Protein AF-A0A9W5X002-F1 (afdb_monomer)

Structure (mmCIF, N/CA/C/O backbone):
data_AF-A0A9W5X002-F1
#
_entry.id   AF-A0A9W5X002-F1
#
loop_
_atom_site.group_PDB
_atom_site.id
_atom_site.type_symbol
_atom_site.label_atom_id
_atom_site.label_alt_id
_atom_site.label_comp_id
_atom_site.label_asym_id
_atom_site.label_entity_id
_atom_site.label_seq_id
_atom_site.pdbx_PDB_ins_code
_atom_site.Cartn_x
_atom_site.Cartn_y
_atom_site.Cartn_z
_atom_site.occupancy
_atom_site.B_iso_or_equiv
_atom_site.auth_seq_id
_atom_site.auth_comp_id
_atom_site.auth_asym_id
_atom_site.auth_atom_id
_atom_site.pdbx_PDB_model_num
ATOM 1 N N . MET A 1 1 ? 36.050 -23.463 -24.058 1.00 35.66 1 MET A N 1
ATOM 2 C CA . MET A 1 1 ? 35.890 -21.995 -24.101 1.00 35.66 1 MET A CA 1
ATOM 3 C C . MET A 1 1 ? 34.460 -21.675 -23.702 1.00 35.66 1 MET A C 1
ATOM 5 O O . MET A 1 1 ? 33.562 -21.814 -24.520 1.00 35.66 1 MET A O 1
ATOM 9 N N . GLY A 1 2 ? 34.234 -21.407 -22.415 1.00 39.44 2 GLY A N 1
ATOM 10 C CA . GLY A 1 2 ? 32.903 -21.104 -21.895 1.00 39.44 2 GLY A CA 1
ATOM 11 C C . GLY A 1 2 ? 32.525 -19.680 -22.271 1.00 39.44 2 GLY A C 1
ATOM 12 O O . GLY A 1 2 ? 33.123 -18.738 -21.760 1.00 39.44 2 GLY A O 1
ATOM 13 N N . SER A 1 3 ? 31.556 -19.524 -23.171 1.00 40.81 3 SER A N 1
ATOM 14 C CA . SER A 1 3 ? 30.827 -18.264 -23.275 1.00 40.81 3 SER A CA 1
ATOM 15 C C . SER A 1 3 ? 30.106 -18.092 -21.943 1.00 40.81 3 SER A C 1
ATOM 17 O O . SER A 1 3 ? 29.211 -18.871 -21.612 1.00 40.81 3 SER A O 1
ATOM 19 N N . ALA A 1 4 ? 30.571 -17.144 -21.131 1.00 47.34 4 ALA A N 1
ATOM 20 C CA . ALA A 1 4 ? 29.845 -16.686 -19.965 1.00 47.34 4 ALA A CA 1
ATOM 21 C C . ALA A 1 4 ? 28.528 -16.096 -20.476 1.00 47.34 4 ALA A C 1
ATOM 23 O O . ALA A 1 4 ? 28.461 -14.927 -20.850 1.00 47.34 4 ALA A O 1
ATOM 24 N N . GLY A 1 5 ? 27.501 -16.941 -20.565 1.00 42.97 5 GLY A N 1
ATOM 25 C CA . GLY A 1 5 ? 26.133 -16.522 -20.793 1.00 42.97 5 GLY A CA 1
ATOM 26 C C . GLY A 1 5 ? 25.756 -15.624 -19.631 1.00 42.97 5 GLY A C 1
ATOM 27 O O . GLY A 1 5 ? 25.389 -16.112 -18.566 1.00 42.97 5 GLY A O 1
ATOM 28 N N . ALA A 1 6 ? 25.938 -14.318 -19.813 1.00 50.88 6 ALA A N 1
ATOM 29 C CA . ALA A 1 6 ? 25.506 -13.317 -18.865 1.00 50.88 6 ALA A CA 1
ATOM 30 C C . ALA A 1 6 ? 24.027 -13.581 -18.592 1.00 50.88 6 ALA A C 1
ATOM 32 O O . ALA A 1 6 ? 23.202 -13.519 -19.505 1.00 50.88 6 ALA A O 1
ATOM 33 N N . THR A 1 7 ? 23.704 -13.942 -17.354 1.00 53.97 7 THR A N 1
ATOM 34 C CA . THR A 1 7 ? 22.337 -14.122 -16.881 1.00 53.97 7 THR A CA 1
ATOM 35 C C . THR A 1 7 ? 21.605 -12.807 -17.140 1.00 53.97 7 THR A C 1
ATOM 37 O O . THR A 1 7 ? 21.786 -11.827 -16.418 1.00 53.97 7 THR A O 1
ATOM 40 N N . ARG A 1 8 ? 20.870 -12.728 -18.253 1.00 64.00 8 ARG A N 1
ATOM 41 C CA . ARG A 1 8 ? 20.252 -11.486 -18.713 1.00 64.00 8 ARG A CA 1
ATOM 42 C C . ARG A 1 8 ? 19.086 -11.196 -17.778 1.00 64.00 8 ARG A C 1
ATOM 44 O O . ARG A 1 8 ? 18.057 -11.859 -17.850 1.00 64.00 8 ARG A O 1
ATOM 51 N N . VAL A 1 9 ? 19.280 -10.254 -16.858 1.00 75.50 9 VAL A N 1
ATOM 52 C CA . VAL A 1 9 ? 18.233 -9.839 -15.919 1.00 75.50 9 VAL A CA 1
ATOM 53 C C . VAL A 1 9 ? 17.050 -9.293 -16.717 1.00 75.50 9 VAL A C 1
ATOM 55 O O . VAL A 1 9 ? 17.215 -8.377 -17.528 1.00 75.50 9 VAL A O 1
ATOM 58 N N . ASP A 1 10 ? 15.858 -9.842 -16.482 1.00 82.88 10 ASP A N 1
ATOM 59 C CA . ASP A 1 10 ? 14.626 -9.371 -17.111 1.00 82.88 10 ASP A CA 1
ATOM 60 C C . ASP A 1 10 ? 14.196 -8.019 -16.520 1.00 82.88 10 ASP A C 1
ATOM 62 O O . ASP A 1 10 ? 13.452 -7.915 -15.543 1.00 82.88 10 ASP A O 1
ATOM 66 N N . THR A 1 11 ? 14.685 -6.944 -17.132 1.00 83.44 11 THR A N 1
ATOM 67 C CA . THR A 1 11 ? 14.335 -5.578 -16.729 1.00 83.44 11 THR A CA 1
ATOM 68 C C . THR A 1 11 ? 12.873 -5.222 -17.015 1.00 83.44 11 THR A C 1
ATOM 70 O O . THR A 1 11 ? 12.372 -4.253 -16.440 1.00 83.44 11 THR A O 1
ATOM 73 N N . ALA A 1 12 ? 12.175 -5.951 -17.894 1.00 84.06 12 ALA A N 1
ATOM 74 C CA . ALA A 1 12 ? 10.750 -5.738 -18.137 1.00 84.06 12 ALA A CA 1
ATOM 75 C C . ALA A 1 12 ? 9.924 -6.318 -16.982 1.00 84.06 12 ALA A C 1
ATOM 77 O O . ALA A 1 12 ? 9.061 -5.614 -16.450 1.00 84.06 12 ALA A O 1
ATOM 78 N N . GLY A 1 13 ? 10.272 -7.526 -16.526 1.00 84.81 13 GLY A N 1
ATOM 79 C CA . GLY A 1 13 ? 9.727 -8.151 -15.322 1.00 84.81 13 GLY A CA 1
ATOM 80 C C . GLY A 1 13 ? 9.909 -7.287 -14.071 1.00 84.81 13 GLY A C 1
ATOM 81 O O . GLY A 1 13 ? 8.932 -6.996 -13.384 1.00 84.81 13 GLY A O 1
ATOM 82 N N . LEU A 1 14 ? 11.115 -6.754 -13.823 1.00 86.06 14 LEU A N 1
ATOM 83 C CA . LEU A 1 14 ? 11.357 -5.855 -12.678 1.00 86.06 14 LEU A CA 1
ATOM 84 C C . LEU A 1 14 ? 10.476 -4.595 -12.713 1.00 86.06 14 LEU A C 1
ATOM 86 O O . LEU A 1 14 ? 9.958 -4.173 -11.679 1.00 86.06 14 LEU A O 1
ATOM 90 N N . ARG A 1 15 ? 10.283 -3.990 -13.894 1.00 86.12 15 ARG A N 1
ATOM 91 C CA . ARG A 1 15 ? 9.404 -2.818 -14.047 1.00 86.12 15 ARG A CA 1
ATOM 92 C C . ARG A 1 15 ? 7.930 -3.175 -13.848 1.00 86.12 15 ARG A C 1
ATOM 94 O O . ARG A 1 15 ? 7.179 -2.342 -13.353 1.00 86.12 15 ARG A O 1
ATOM 101 N N . ALA A 1 16 ? 7.503 -4.373 -14.251 1.00 91.62 16 ALA A N 1
ATOM 102 C CA . ALA A 1 16 ? 6.142 -4.846 -14.009 1.00 91.62 16 ALA A CA 1
ATOM 103 C C . ALA A 1 16 ? 5.875 -5.024 -12.511 1.00 91.62 16 ALA A C 1
ATOM 105 O O . ALA A 1 16 ? 4.933 -4.427 -11.998 1.00 91.62 16 ALA A O 1
ATOM 106 N N . MET A 1 17 ? 6.773 -5.710 -11.801 1.00 88.50 17 MET A N 1
ATOM 107 C CA . MET A 1 17 ? 6.682 -5.875 -10.347 1.00 88.50 17 MET A CA 1
ATOM 108 C C . MET A 1 17 ? 6.689 -4.524 -9.620 1.00 88.50 17 MET A C 1
ATOM 110 O O . MET A 1 17 ? 5.903 -4.313 -8.703 1.00 88.50 17 MET A O 1
ATOM 114 N N . ALA A 1 18 ? 7.520 -3.568 -10.052 1.00 89.38 18 ALA A N 1
ATOM 115 C CA . ALA A 1 18 ? 7.521 -2.222 -9.477 1.00 89.38 18 ALA A CA 1
ATOM 116 C C . ALA A 1 18 ? 6.143 -1.539 -9.585 1.00 89.38 18 ALA A C 1
ATOM 118 O O . ALA A 1 18 ? 5.671 -0.960 -8.610 1.00 89.38 18 ALA A O 1
ATOM 119 N N . ARG A 1 19 ? 5.468 -1.650 -10.739 1.00 92.38 19 ARG A N 1
ATOM 120 C CA . ARG A 1 19 ? 4.110 -1.105 -10.928 1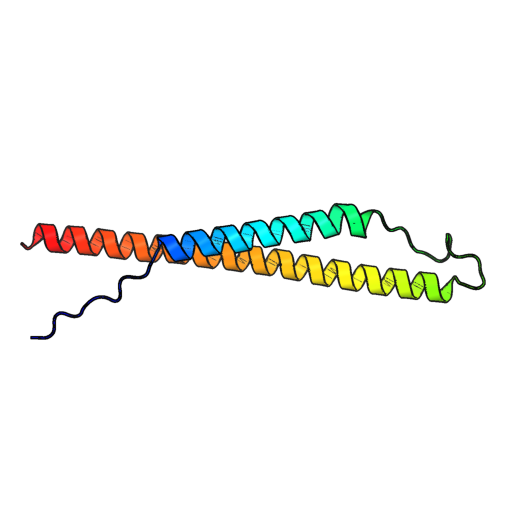.00 92.38 19 ARG A CA 1
ATOM 121 C C . ARG A 1 19 ? 3.070 -1.794 -10.046 1.00 92.38 19 ARG A C 1
ATOM 123 O O . ARG A 1 19 ? 2.152 -1.131 -9.570 1.00 92.38 19 ARG A O 1
ATOM 130 N N . GLU A 1 20 ? 3.200 -3.098 -9.825 1.00 94.62 20 GLU A N 1
ATOM 131 C CA . GLU A 1 20 ? 2.306 -3.845 -8.932 1.00 94.62 20 GLU A CA 1
ATOM 132 C C . GLU A 1 20 ? 2.443 -3.372 -7.480 1.00 94.62 20 GLU A C 1
ATOM 134 O O . GLU A 1 20 ? 1.435 -3.102 -6.825 1.00 94.62 20 GLU A O 1
ATOM 139 N N . TYR A 1 21 ? 3.675 -3.185 -6.999 1.00 89.62 21 TYR A N 1
ATOM 140 C CA . TYR A 1 21 ? 3.928 -2.651 -5.659 1.00 89.62 21 TYR A CA 1
ATOM 141 C C . TYR A 1 21 ? 3.437 -1.211 -5.493 1.00 89.62 21 TYR A C 1
ATOM 143 O O . TYR A 1 21 ? 2.841 -0.883 -4.466 1.00 89.62 21 TYR A O 1
ATOM 151 N N . ASP A 1 22 ? 3.628 -0.366 -6.506 1.00 91.12 22 ASP A N 1
ATOM 152 C CA . ASP A 1 22 ? 3.122 1.008 -6.495 1.00 91.12 22 ASP A CA 1
ATOM 153 C C . ASP A 1 22 ? 1.584 1.034 -6.439 1.00 91.12 22 ASP A C 1
ATOM 155 O O . ASP A 1 22 ? 0.992 1.698 -5.585 1.00 91.12 22 ASP A O 1
ATOM 159 N N . THR A 1 23 ? 0.928 0.196 -7.251 1.00 94.12 23 THR A N 1
ATOM 160 C CA . THR A 1 23 ? -0.536 0.036 -7.254 1.00 94.12 23 THR A CA 1
ATOM 161 C C . THR A 1 23 ? -1.050 -0.428 -5.892 1.00 94.12 23 THR A C 1
ATOM 163 O O . THR A 1 23 ? -2.005 0.141 -5.360 1.00 94.12 23 THR A O 1
ATOM 166 N N . ALA A 1 24 ? -0.402 -1.433 -5.294 1.00 89.06 24 ALA A N 1
ATOM 167 C CA . ALA A 1 24 ? -0.749 -1.907 -3.961 1.00 89.06 24 ALA A CA 1
ATOM 168 C C . ALA A 1 24 ? -0.616 -0.782 -2.922 1.00 89.06 24 ALA A C 1
ATOM 170 O O . ALA A 1 24 ? -1.543 -0.565 -2.138 1.00 89.06 24 ALA A O 1
ATOM 171 N N . SER A 1 25 ? 0.484 -0.018 -2.959 1.00 89.50 25 SER A N 1
ATOM 172 C CA . SER A 1 25 ? 0.716 1.098 -2.036 1.00 89.50 25 SER A CA 1
ATOM 173 C C . SER A 1 25 ? -0.407 2.141 -2.091 1.00 89.50 25 SER A C 1
ATOM 175 O O . SER A 1 25 ? -0.903 2.559 -1.038 1.00 89.50 25 SER A O 1
ATOM 177 N N . ALA A 1 26 ? -0.867 2.482 -3.300 1.00 90.94 26 ALA A N 1
ATOM 178 C CA . ALA A 1 26 ? -1.922 3.458 -3.539 1.00 90.94 26 ALA A CA 1
ATOM 179 C C . ALA A 1 26 ? -3.294 2.970 -3.047 1.00 90.94 26 ALA A C 1
ATOM 181 O O . ALA A 1 26 ? -4.039 3.743 -2.438 1.00 90.94 26 ALA A O 1
ATOM 182 N N . ILE A 1 27 ? -3.620 1.688 -3.259 1.00 92.00 27 ILE A N 1
ATOM 183 C CA . ILE A 1 27 ? -4.865 1.074 -2.766 1.00 92.00 27 ILE A CA 1
ATOM 184 C C . ILE A 1 27 ? -4.923 1.135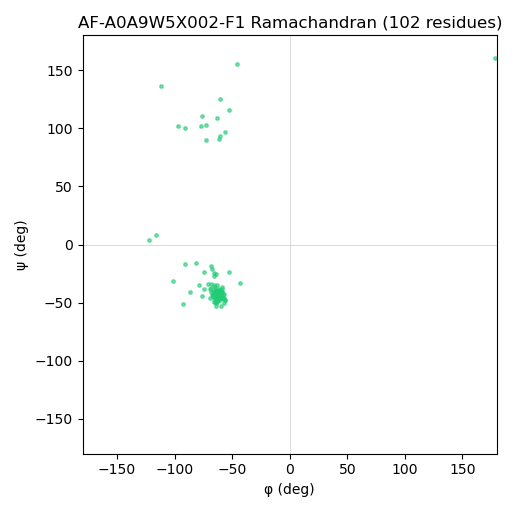 -1.236 1.00 92.00 27 ILE A C 1
ATOM 186 O O . ILE A 1 27 ? -5.933 1.560 -0.671 1.00 92.00 27 ILE A O 1
ATOM 190 N N . ILE A 1 28 ? -3.836 0.751 -0.562 1.00 87.19 28 ILE A N 1
ATOM 191 C CA . ILE A 1 28 ? -3.760 0.750 0.905 1.00 87.19 28 ILE A CA 1
ATOM 192 C C . ILE A 1 28 ? -3.924 2.170 1.446 1.00 87.19 28 ILE A C 1
ATOM 194 O O . ILE A 1 28 ? -4.710 2.407 2.360 1.00 87.19 28 ILE A O 1
ATOM 198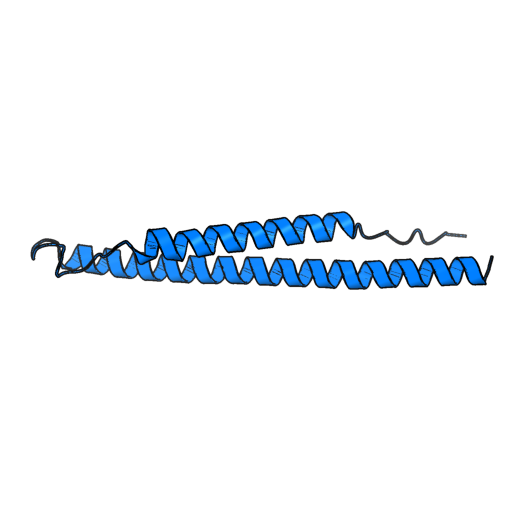 N N . ASP A 1 29 ? -3.206 3.128 0.870 1.00 87.81 29 ASP A N 1
ATOM 199 C CA . ASP A 1 29 ? -3.223 4.519 1.311 1.00 87.81 29 ASP A CA 1
ATOM 200 C C . ASP A 1 29 ? -4.605 5.175 1.106 1.00 87.81 29 ASP A C 1
ATOM 202 O O . ASP A 1 29 ? -5.111 5.887 1.980 1.00 87.81 29 ASP A O 1
ATOM 206 N N . ALA A 1 30 ? -5.286 4.859 -0.002 1.00 87.69 30 ALA A N 1
ATOM 207 C CA . ALA A 1 30 ? -6.673 5.258 -0.226 1.00 87.69 30 ALA A CA 1
ATOM 208 C C . ALA A 1 30 ? -7.637 4.631 0.797 1.00 87.69 30 ALA A C 1
ATOM 210 O O . ALA A 1 30 ? -8.516 5.330 1.310 1.00 87.69 30 ALA A O 1
ATOM 211 N N . ALA A 1 31 ? -7.463 3.350 1.137 1.00 84.06 31 ALA A N 1
ATOM 212 C CA . ALA A 1 31 ? -8.271 2.677 2.152 1.00 84.06 31 ALA A CA 1
ATOM 213 C C . ALA A 1 31 ? -8.073 3.300 3.546 1.00 84.06 31 ALA A C 1
ATOM 215 O O . ALA A 1 31 ? -9.056 3.612 4.221 1.00 84.06 31 ALA A O 1
ATOM 216 N N . VAL A 1 32 ? -6.825 3.580 3.948 1.00 83.62 32 VAL A N 1
ATOM 217 C CA . VAL A 1 32 ? -6.526 4.277 5.212 1.00 83.62 32 VAL A CA 1
ATOM 218 C C . VAL A 1 32 ? -7.227 5.638 5.254 1.00 83.62 32 VAL A C 1
ATOM 220 O O . VAL A 1 32 ? -7.889 5.961 6.239 1.00 83.62 32 VAL A O 1
ATOM 223 N N . ARG A 1 33 ? -7.087 6.454 4.200 1.00 81.50 33 ARG A N 1
ATOM 224 C CA . ARG A 1 33 ? -7.659 7.809 4.176 1.00 81.50 33 ARG A CA 1
ATOM 225 C C . ARG A 1 33 ? -9.182 7.812 4.192 1.00 81.50 33 ARG A C 1
ATOM 227 O O . ARG A 1 33 ? -9.771 8.542 4.982 1.00 81.50 33 ARG A O 1
ATOM 234 N N . ASN A 1 34 ? -9.803 7.026 3.317 1.00 82.19 34 ASN A N 1
ATOM 235 C CA . ASN A 1 34 ? -11.238 7.133 3.062 1.00 82.19 34 ASN A CA 1
ATOM 236 C C . ASN A 1 34 ? -12.064 6.302 4.046 1.00 82.19 34 ASN A C 1
ATOM 238 O O . ASN A 1 34 ? -13.116 6.746 4.502 1.00 82.19 34 ASN A O 1
ATOM 242 N N . GLN A 1 35 ? -11.601 5.095 4.370 1.00 74.19 35 GLN A N 1
ATOM 243 C CA . GLN A 1 35 ? -12.373 4.153 5.177 1.00 74.19 35 GLN A CA 1
ATOM 244 C C . GLN A 1 35 ? -12.016 4.299 6.652 1.00 74.19 35 GLN A C 1
ATOM 246 O O . GLN A 1 35 ? -12.901 4.512 7.466 1.00 74.19 35 GLN A O 1
ATOM 251 N N . LEU A 1 36 ? -10.729 4.269 7.009 1.00 69.81 36 LEU A N 1
ATOM 252 C CA . LEU A 1 36 ? -10.335 4.347 8.422 1.00 69.81 36 LEU A CA 1
ATOM 253 C C . LEU A 1 36 ? -10.389 5.777 8.970 1.00 69.81 36 LEU A C 1
ATOM 255 O O . LEU A 1 36 ? -10.789 5.978 10.112 1.00 69.81 36 LEU A O 1
ATOM 259 N N . GLY A 1 37 ? -10.065 6.780 8.150 1.00 68.56 37 GLY A N 1
ATOM 260 C CA . GLY A 1 37 ? -10.161 8.192 8.538 1.00 68.56 37 GLY A CA 1
ATOM 261 C C . GLY A 1 37 ? -11.592 8.704 8.757 1.00 68.56 37 GLY A C 1
ATOM 262 O O . GLY A 1 37 ? -11.774 9.703 9.451 1.00 68.56 37 GLY A O 1
ATOM 263 N N . SER A 1 38 ? -12.607 8.037 8.193 1.00 67.56 38 SER A N 1
ATOM 264 C CA . SER A 1 38 ? -14.022 8.411 8.360 1.00 67.56 38 SER A CA 1
ATOM 265 C C . SER A 1 38 ? -14.698 7.728 9.553 1.00 67.56 38 SER A C 1
ATOM 267 O O . SER A 1 38 ? -15.738 8.194 10.026 1.00 67.56 38 SER A O 1
ATOM 269 N N . LEU A 1 39 ? -14.098 6.660 10.081 1.00 66.88 39 LEU A N 1
ATOM 270 C CA . LEU A 1 39 ? -14.591 5.943 11.248 1.00 66.88 39 LEU A CA 1
ATOM 271 C C . LEU A 1 39 ? -14.270 6.730 12.523 1.00 66.88 39 LEU A C 1
ATOM 273 O O . LEU A 1 39 ? -13.151 6.716 13.031 1.00 66.88 39 LEU A O 1
ATOM 277 N N . ARG A 1 40 ? -15.278 7.418 13.066 1.00 63.31 40 ARG A N 1
ATOM 278 C CA . ARG A 1 40 ? -15.164 8.109 14.352 1.00 63.31 40 ARG A CA 1
ATOM 279 C C . ARG A 1 40 ? -15.731 7.225 15.458 1.00 63.31 40 ARG A C 1
ATOM 281 O O . ARG A 1 40 ? -16.942 7.152 15.629 1.00 63.31 40 ARG A O 1
ATOM 288 N N . PHE A 1 41 ? -14.850 6.578 16.215 1.00 60.56 41 PHE A N 1
ATOM 289 C CA . PHE A 1 41 ? -15.194 5.854 17.440 1.00 60.56 41 PHE A CA 1
ATOM 290 C C . PHE A 1 41 ? -14.587 6.574 18.644 1.00 60.56 41 PHE A C 1
ATOM 292 O O . PHE A 1 41 ? -13.457 7.053 18.589 1.00 60.56 41 PHE A O 1
ATOM 299 N N . GLY A 1 42 ? -15.358 6.709 19.720 1.00 57.88 42 GLY A N 1
ATOM 300 C CA . GLY A 1 42 ? -14.888 7.341 20.947 1.00 57.88 42 GLY A CA 1
ATOM 301 C C . GLY A 1 42 ? -15.973 7.403 22.011 1.00 57.88 42 GLY A C 1
ATOM 302 O O . GLY A 1 42 ? -17.161 7.348 21.695 1.00 57.88 42 GLY A O 1
ATOM 303 N N . ALA A 1 43 ? -15.560 7.574 23.269 1.00 52.72 43 ALA A N 1
ATOM 304 C CA . ALA A 1 43 ? -16.432 7.597 24.447 1.00 52.72 43 ALA A CA 1
ATOM 305 C C . ALA A 1 43 ? -17.610 8.591 24.361 1.00 52.72 43 ALA A C 1
ATOM 307 O O . ALA A 1 43 ? -18.621 8.405 25.030 1.00 52.72 43 ALA A O 1
ATOM 308 N N . ALA A 1 44 ? -17.502 9.633 23.530 1.00 58.16 44 ALA A N 1
ATOM 309 C CA . ALA A 1 44 ? -18.580 10.589 23.277 1.00 58.16 44 ALA A CA 1
ATOM 310 C C . ALA A 1 44 ? -19.712 10.035 22.381 1.00 58.16 44 ALA A C 1
ATOM 312 O O . ALA A 1 44 ? -20.828 10.542 22.441 1.00 58.16 44 ALA A O 1
ATOM 313 N N . LEU A 1 45 ? -19.437 9.016 21.556 1.00 60.25 45 LEU A N 1
ATOM 314 C CA . LEU A 1 45 ? -20.391 8.379 20.632 1.00 60.25 45 LEU A CA 1
ATOM 315 C C . LEU A 1 45 ? -20.927 7.047 21.176 1.00 60.25 45 LEU A C 1
ATOM 317 O O . LEU A 1 45 ? -22.074 6.685 20.930 1.00 60.25 45 LEU A O 1
ATOM 321 N N . SER A 1 46 ? -20.115 6.330 21.948 1.00 58.75 46 SER A N 1
ATOM 322 C CA . SER A 1 46 ? -20.504 5.123 22.674 1.00 58.75 46 SER A CA 1
ATOM 323 C C . SER A 1 46 ? -20.984 5.529 24.070 1.00 58.75 46 SER A C 1
ATOM 325 O O . SER A 1 46 ? -20.157 5.819 24.931 1.00 58.75 46 SER A O 1
ATOM 327 N N . GLY A 1 47 ? -22.304 5.609 24.292 1.00 59.97 47 GLY A N 1
ATOM 328 C CA . GLY A 1 47 ? -22.894 6.011 25.582 1.00 59.97 47 GLY A CA 1
ATOM 329 C C . GLY A 1 47 ? -22.248 5.307 26.788 1.00 59.97 47 GLY A C 1
ATOM 330 O O . GLY A 1 47 ? -21.693 4.228 26.630 1.00 59.97 47 GLY A O 1
ATOM 331 N N . ARG A 1 48 ? -22.308 5.902 27.994 1.00 61.91 48 ARG A N 1
ATOM 332 C CA . ARG A 1 48 ? -21.416 5.601 29.148 1.00 61.91 48 ARG A CA 1
ATOM 333 C C . ARG A 1 48 ? -21.110 4.119 29.438 1.00 61.91 48 ARG A C 1
ATOM 335 O O . ARG A 1 48 ? -20.005 3.836 29.880 1.00 61.91 48 ARG A O 1
ATOM 342 N N . ALA A 1 49 ? -22.038 3.194 29.183 1.00 68.31 49 ALA A N 1
ATOM 343 C CA . ALA A 1 49 ? -21.827 1.749 29.342 1.00 68.31 49 ALA A CA 1
ATOM 344 C C . ALA A 1 49 ? -20.781 1.148 28.374 1.00 68.31 49 ALA A C 1
ATOM 346 O O . ALA A 1 49 ? -20.175 0.131 28.680 1.00 68.31 4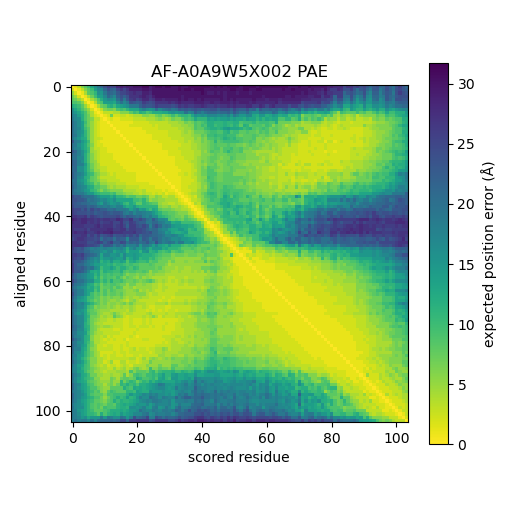9 ALA A O 1
ATOM 347 N N . TYR A 1 50 ? -20.545 1.789 27.229 1.00 64.19 50 TYR A N 1
ATOM 348 C CA . TYR A 1 50 ? -19.656 1.334 26.158 1.00 64.19 50 TYR A CA 1
ATOM 349 C C . TYR A 1 50 ? -18.461 2.267 25.936 1.00 64.19 50 TYR A C 1
ATOM 351 O O . TYR A 1 50 ? -17.721 2.090 24.974 1.00 64.19 50 TYR A O 1
ATOM 359 N N . ALA A 1 51 ? -18.251 3.259 26.806 1.00 75.50 51 ALA A N 1
ATOM 360 C CA . ALA A 1 51 ? -17.166 4.228 26.663 1.00 75.50 51 ALA A CA 1
ATOM 361 C C . ALA A 1 51 ? -15.772 3.574 26.689 1.00 75.50 51 ALA A C 1
ATOM 363 O O . ALA A 1 51 ? -14.909 3.965 25.906 1.00 75.50 51 ALA A O 1
ATOM 364 N N . ALA A 1 52 ? -15.575 2.560 27.541 1.00 74.00 52 ALA A N 1
ATOM 365 C CA . ALA A 1 52 ? -14.329 1.793 27.608 1.00 74.00 52 ALA A CA 1
ATOM 366 C C . ALA A 1 52 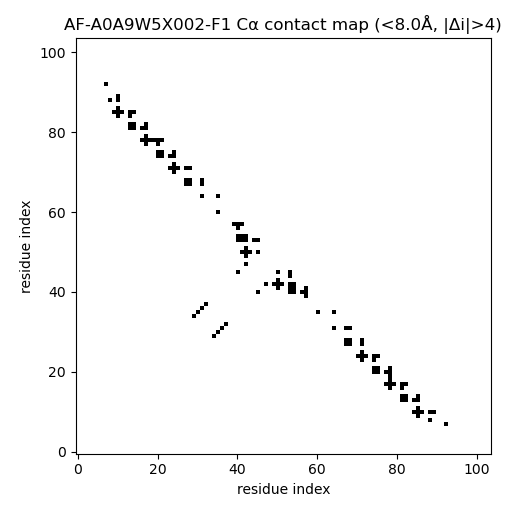? -14.078 1.018 26.303 1.00 74.00 52 ALA A C 1
ATOM 368 O O . ALA A 1 52 ? -13.061 1.234 25.651 1.00 74.00 52 ALA A O 1
ATOM 369 N N . HIS A 1 53 ? -15.057 0.227 25.851 1.00 78.44 53 HIS A N 1
ATOM 370 C CA . HIS A 1 53 ? -14.966 -0.524 24.594 1.00 78.44 53 HIS A CA 1
ATOM 371 C C . HIS A 1 53 ? -14.842 0.377 23.357 1.00 78.44 53 HIS A C 1
ATOM 373 O O . HIS A 1 53 ? -14.123 0.051 22.417 1.00 78.44 53 HIS A O 1
ATOM 379 N N . GLY A 1 54 ? -15.497 1.540 23.354 1.00 79.31 54 GLY A N 1
ATOM 380 C CA . GLY A 1 54 ? -15.349 2.542 22.299 1.00 79.31 54 GLY A CA 1
ATOM 381 C C 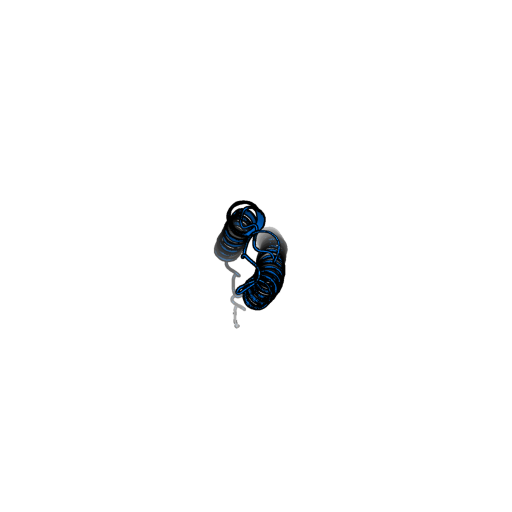. GLY A 1 54 ? -13.947 3.157 22.258 1.00 79.31 54 GLY A C 1
ATOM 382 O O . GLY A 1 54 ? -13.444 3.446 21.175 1.00 79.31 54 GLY A O 1
ATOM 383 N N . GLY A 1 55 ? -13.305 3.327 23.418 1.00 79.12 55 GLY A N 1
ATOM 384 C CA . GLY A 1 55 ? -11.906 3.742 23.524 1.00 79.12 55 GLY A CA 1
ATOM 385 C C . GLY A 1 55 ? -10.929 2.661 23.055 1.00 79.12 55 GLY A C 1
ATOM 386 O O . GLY A 1 55 ? -10.047 2.952 22.255 1.00 79.12 55 GLY A O 1
ATOM 387 N N . GLU A 1 56 ? -11.121 1.412 23.487 1.00 85.25 56 GLU A N 1
ATOM 388 C CA . GLU A 1 56 ? -10.323 0.256 23.047 1.00 85.25 56 GLU A CA 1
ATOM 389 C C . GLU A 1 56 ? -10.381 0.077 21.523 1.00 85.25 56 GLU A C 1
ATOM 391 O O . GLU A 1 56 ? -9.345 -0.064 20.873 1.00 85.25 56 GLU A O 1
ATOM 396 N N . LEU A 1 57 ? -11.581 0.166 20.936 1.00 84.00 57 LEU A N 1
ATOM 397 C CA . LEU A 1 57 ? -11.771 0.092 19.488 1.00 84.00 57 LEU A CA 1
ATOM 398 C C . LEU A 1 57 ? -11.082 1.250 18.754 1.00 84.00 57 LEU A C 1
ATOM 400 O O . LEU A 1 57 ? -10.466 1.031 17.713 1.00 84.00 57 LEU A O 1
ATOM 404 N N . ALA A 1 58 ? -11.166 2.473 19.286 1.00 82.12 58 ALA A N 1
ATOM 405 C CA . ALA A 1 58 ? -10.493 3.628 18.696 1.00 82.12 58 ALA A CA 1
ATOM 406 C C . ALA A 1 58 ? -8.964 3.451 18.686 1.00 82.12 58 ALA A C 1
ATOM 408 O O . ALA A 1 58 ? -8.324 3.729 17.671 1.00 82.12 58 ALA A O 1
ATOM 409 N N . THR A 1 59 ? -8.389 2.933 19.776 1.00 85.94 59 THR A N 1
ATOM 410 C CA . THR A 1 59 ? -6.955 2.622 19.871 1.00 85.94 59 THR A CA 1
ATOM 411 C C . THR A 1 59 ? -6.553 1.534 18.878 1.00 85.94 59 THR A C 1
ATOM 413 O O . THR A 1 59 ? -5.639 1.750 18.083 1.00 85.94 59 THR A O 1
ATOM 416 N N . ALA A 1 60 ? -7.275 0.410 18.840 1.00 88.38 60 ALA A N 1
ATOM 417 C CA . ALA A 1 60 ? -6.990 -0.681 17.907 1.00 88.38 60 ALA A CA 1
ATOM 418 C C . ALA A 1 60 ? -7.067 -0.223 16.436 1.00 88.38 60 ALA A C 1
ATOM 420 O O . ALA A 1 60 ? -6.244 -0.609 15.604 1.00 88.38 60 ALA A O 1
ATOM 421 N N . LEU A 1 61 ? -8.022 0.655 16.106 1.00 85.69 61 LEU A N 1
ATOM 422 C CA . LEU A 1 61 ? -8.157 1.221 14.765 1.00 85.69 61 LEU A CA 1
ATOM 423 C C . LEU A 1 61 ? -6.998 2.162 14.403 1.00 85.69 61 LEU A C 1
ATOM 425 O O . LEU A 1 61 ? -6.541 2.172 13.256 1.00 85.69 61 LEU A O 1
ATOM 429 N N . ALA A 1 62 ? -6.514 2.948 15.367 1.00 85.25 62 ALA A N 1
ATOM 430 C CA . ALA A 1 62 ? -5.360 3.822 15.183 1.00 85.25 62 ALA A CA 1
ATOM 431 C C . ALA A 1 62 ? -4.068 3.017 14.956 1.00 85.25 62 ALA A C 1
ATOM 433 O O . ALA A 1 62 ? -3.276 3.351 14.067 1.00 85.25 62 ALA A O 1
ATOM 434 N N . GLU A 1 63 ? -3.879 1.924 15.697 1.00 90.75 63 GLU A N 1
ATOM 435 C CA . GLU A 1 63 ? -2.760 0.994 15.514 1.00 90.75 63 GLU A CA 1
ATOM 436 C C . GLU A 1 63 ? -2.808 0.318 14.140 1.00 90.75 63 GLU A C 1
ATOM 438 O O . GLU A 1 63 ? -1.824 0.360 13.397 1.00 90.75 63 GLU A O 1
ATOM 443 N N . LEU A 1 64 ? -3.972 -0.211 13.745 1.00 89.31 64 LEU A N 1
ATOM 444 C CA . LEU A 1 64 ? -4.172 -0.806 12.422 1.00 89.31 64 LEU A CA 1
ATOM 445 C C . LEU A 1 64 ? -3.893 0.202 11.298 1.00 89.31 64 LEU A C 1
ATOM 447 O O . LEU A 1 64 ? -3.184 -0.108 10.339 1.00 89.31 64 LEU A O 1
ATOM 451 N N . SER A 1 65 ? -4.404 1.429 11.430 1.00 87.06 65 SER A N 1
ATOM 452 C CA . SER A 1 65 ? -4.159 2.506 10.463 1.00 87.06 65 SER A CA 1
ATOM 453 C C . SER A 1 65 ? -2.668 2.815 10.332 1.00 87.06 65 SER A C 1
ATOM 455 O O . SER A 1 65 ? -2.170 3.033 9.227 1.00 87.06 65 SER A O 1
ATOM 457 N N . THR A 1 66 ? -1.942 2.813 11.450 1.00 89.56 66 THR A N 1
ATOM 458 C CA . THR A 1 66 ? -0.491 3.030 11.477 1.00 89.56 66 THR A CA 1
ATOM 459 C C . THR A 1 66 ? 0.250 1.892 10.778 1.00 89.56 66 THR A C 1
ATOM 461 O O . THR A 1 66 ? 1.088 2.152 9.912 1.00 89.56 66 THR A O 1
ATOM 464 N N . ALA A 1 67 ? -0.103 0.639 11.071 1.00 91.69 67 ALA A N 1
ATOM 465 C CA . ALA A 1 67 ? 0.479 -0.532 10.420 1.00 91.69 67 ALA A CA 1
ATOM 466 C C . ALA A 1 67 ? 0.236 -0.530 8.900 1.00 91.69 67 ALA A C 1
ATOM 468 O O . ALA A 1 67 ? 1.158 -0.766 8.119 1.00 91.69 67 ALA A O 1
ATOM 469 N N . MET A 1 68 ? -0.975 -0.177 8.458 1.00 89.75 68 MET A N 1
ATOM 470 C CA . MET A 1 68 ? -1.309 -0.067 7.034 1.00 89.75 68 MET A CA 1
ATOM 471 C C . MET A 1 68 ? -0.503 1.027 6.324 1.00 89.75 68 MET A C 1
ATOM 473 O O . MET A 1 68 ? -0.031 0.812 5.208 1.00 89.75 68 MET A O 1
ATOM 477 N N . ARG A 1 69 ? -0.278 2.181 6.965 1.00 88.50 69 ARG A N 1
ATOM 478 C CA . ARG A 1 69 ? 0.589 3.236 6.409 1.00 88.50 69 ARG A CA 1
ATOM 479 C C . ARG A 1 69 ? 2.036 2.776 6.264 1.00 88.50 69 ARG A C 1
ATOM 481 O O . ARG A 1 69 ? 2.661 3.070 5.248 1.00 88.50 69 ARG A O 1
ATOM 488 N N . LEU A 1 70 ? 2.559 2.048 7.252 1.00 94.12 70 LEU A N 1
ATOM 489 C CA . LEU A 1 70 ? 3.901 1.464 7.176 1.00 94.12 70 LEU A CA 1
ATOM 490 C C . LEU A 1 70 ? 4.005 0.460 6.026 1.00 94.12 70 LEU A C 1
ATOM 492 O O . LEU A 1 70 ? 4.976 0.496 5.276 1.00 94.12 70 LEU A O 1
ATOM 496 N N . TRP A 1 71 ? 2.989 -0.385 5.843 1.00 94.06 71 TRP A N 1
ATOM 497 C CA . TRP A 1 71 ? 2.971 -1.358 4.754 1.00 94.06 71 TRP A CA 1
ATOM 498 C C . TRP A 1 71 ? 2.885 -0.696 3.373 1.00 94.06 71 TRP A C 1
ATOM 500 O O . TRP A 1 71 ? 3.650 -1.052 2.478 1.00 94.06 71 TRP A O 1
ATOM 510 N N . SER A 1 72 ? 2.029 0.320 3.218 1.00 88.69 72 SER A N 1
ATOM 511 C CA . SER A 1 72 ? 1.956 1.134 1.996 1.00 88.69 72 SER A CA 1
ATOM 512 C C . SER A 1 72 ? 3.315 1.758 1.663 1.00 88.69 72 SER A C 1
ATOM 514 O O . SER A 1 72 ? 3.814 1.614 0.547 1.00 88.69 72 SER A O 1
ATOM 516 N N . ARG A 1 73 ? 3.970 2.371 2.654 1.00 93.38 73 ARG A N 1
ATOM 517 C CA . ARG A 1 73 ? 5.299 2.957 2.472 1.00 93.38 73 ARG A CA 1
ATOM 518 C C . ARG A 1 73 ? 6.349 1.916 2.081 1.00 93.38 73 ARG A C 1
ATOM 520 O O . ARG A 1 73 ? 7.107 2.156 1.147 1.00 93.38 73 ARG A O 1
ATOM 527 N N . ALA A 1 74 ? 6.375 0.765 2.748 1.00 95.62 74 ALA A N 1
ATOM 528 C CA . ALA A 1 74 ? 7.305 -0.312 2.419 1.00 95.62 74 ALA A CA 1
ATOM 529 C C . ALA A 1 74 ? 7.099 -0.827 0.983 1.00 95.62 74 ALA A C 1
ATOM 531 O O . ALA A 1 74 ? 8.070 -1.058 0.266 1.00 95.62 74 ALA A O 1
ATOM 532 N N . ALA A 1 75 ? 5.847 -0.952 0.529 1.00 87.38 75 ALA A N 1
ATOM 533 C CA . ALA A 1 75 ? 5.538 -1.321 -0.850 1.00 87.38 75 ALA A CA 1
ATOM 534 C C . ALA A 1 75 ? 6.086 -0.290 -1.855 1.00 87.38 75 ALA A C 1
ATOM 536 O O . ALA A 1 75 ? 6.744 -0.671 -2.823 1.00 87.38 75 ALA A O 1
ATOM 537 N N . ALA A 1 76 ? 5.905 1.008 -1.594 1.00 90.00 76 ALA A N 1
ATOM 538 C CA . ALA A 1 76 ? 6.467 2.067 -2.433 1.00 90.00 76 ALA A CA 1
ATOM 539 C C . ALA A 1 76 ? 8.011 2.040 -2.458 1.00 90.00 76 ALA A C 1
ATOM 541 O O . ALA A 1 76 ? 8.627 2.180 -3.515 1.00 90.00 76 ALA A O 1
ATOM 542 N N . GLU A 1 77 ? 8.657 1.798 -1.314 1.00 96.19 77 GLU A N 1
ATOM 543 C CA . GLU A 1 77 ? 10.118 1.665 -1.226 1.00 96.19 77 GLU A CA 1
ATOM 544 C C . GLU A 1 77 ? 10.637 0.465 -2.044 1.00 96.19 77 GLU A C 1
ATOM 546 O O . GLU A 1 77 ? 11.636 0.587 -2.762 1.00 96.19 77 GLU A O 1
ATOM 551 N N . ILE A 1 78 ? 9.925 -0.669 -2.023 1.00 93.25 78 ILE A N 1
ATOM 552 C CA . ILE A 1 78 ? 10.231 -1.839 -2.862 1.00 93.25 78 ILE A CA 1
ATOM 553 C C . ILE A 1 78 ? 10.080 -1.499 -4.350 1.00 93.25 78 ILE A C 1
ATOM 555 O O . ILE A 1 78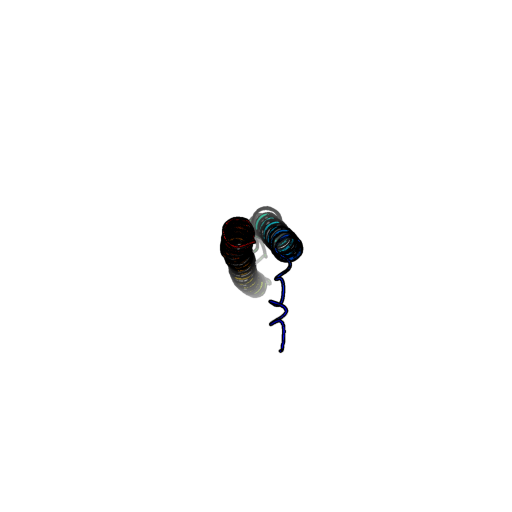 ? 10.967 -1.829 -5.143 1.00 93.25 78 ILE A O 1
ATOM 559 N N . ALA A 1 79 ? 9.010 -0.800 -4.740 1.00 90.44 79 ALA A N 1
ATOM 560 C CA . ALA A 1 79 ? 8.807 -0.367 -6.123 1.00 90.44 79 ALA A CA 1
ATOM 561 C C . ALA A 1 79 ? 9.979 0.493 -6.628 1.00 90.44 79 ALA A C 1
ATOM 563 O O . ALA A 1 79 ? 10.531 0.235 -7.703 1.00 90.44 79 ALA A O 1
ATOM 564 N N . VAL A 1 80 ? 10.427 1.460 -5.820 1.00 94.50 80 VAL A N 1
ATOM 565 C CA . VAL A 1 80 ? 11.590 2.307 -6.129 1.00 94.50 80 VAL A CA 1
ATOM 566 C C . VAL A 1 80 ? 12.868 1.472 -6.266 1.00 94.50 80 VAL A C 1
ATOM 568 O O . VAL A 1 80 ? 13.638 1.665 -7.212 1.00 94.50 80 VAL A O 1
ATOM 571 N N . ALA A 1 81 ? 13.101 0.513 -5.368 1.00 95.06 81 ALA A N 1
ATOM 572 C CA . ALA A 1 81 ? 14.274 -0.358 -5.425 1.00 95.06 81 ALA A CA 1
ATOM 573 C C . ALA A 1 81 ? 14.297 -1.234 -6.693 1.00 95.06 81 ALA A C 1
ATOM 575 O O . ALA A 1 81 ? 15.353 -1.388 -7.325 1.00 95.06 81 ALA A O 1
ATOM 576 N N . LEU A 1 82 ? 13.141 -1.765 -7.102 1.00 89.50 82 LEU A N 1
ATOM 577 C CA . LEU A 1 82 ? 12.982 -2.547 -8.330 1.00 89.50 82 LEU A CA 1
ATOM 578 C C . LEU A 1 82 ? 13.211 -1.688 -9.577 1.00 89.50 82 LEU A C 1
ATOM 580 O O . LEU A 1 82 ? 13.967 -2.089 -10.466 1.00 89.50 82 LEU A O 1
ATOM 584 N N . GLN A 1 83 ? 12.647 -0.479 -9.620 1.00 89.19 83 GLN A N 1
ATOM 585 C CA . GLN A 1 83 ? 12.830 0.455 -10.731 1.00 89.19 83 GLN A CA 1
ATOM 586 C C . GLN A 1 83 ? 14.301 0.872 -10.888 1.00 89.19 83 GLN A C 1
ATOM 588 O O . GLN A 1 83 ? 14.848 0.830 -11.993 1.00 89.19 83 GLN A O 1
ATOM 593 N N . ASN A 1 84 ? 14.976 1.199 -9.782 1.00 92.44 84 ASN A N 1
ATOM 594 C CA . ASN A 1 84 ? 16.404 1.529 -9.780 1.00 92.44 84 ASN A CA 1
ATOM 595 C C . ASN A 1 84 ? 17.262 0.352 -10.256 1.00 92.44 84 ASN A C 1
ATOM 597 O O . ASN A 1 84 ? 18.240 0.530 -10.984 1.00 92.44 84 ASN A O 1
ATOM 601 N N . SER A 1 85 ? 16.896 -0.867 -9.869 1.00 86.75 85 SER A N 1
ATOM 602 C CA . SER A 1 85 ? 17.579 -2.077 -10.323 1.00 86.75 85 SER A CA 1
ATOM 603 C C . SER A 1 85 ? 17.368 -2.310 -11.821 1.00 86.75 85 SER A C 1
ATOM 605 O O . SER A 1 85 ? 18.341 -2.545 -12.533 1.00 86.75 85 SER A O 1
ATOM 607 N N . ALA A 1 86 ? 16.149 -2.129 -12.337 1.00 87.94 86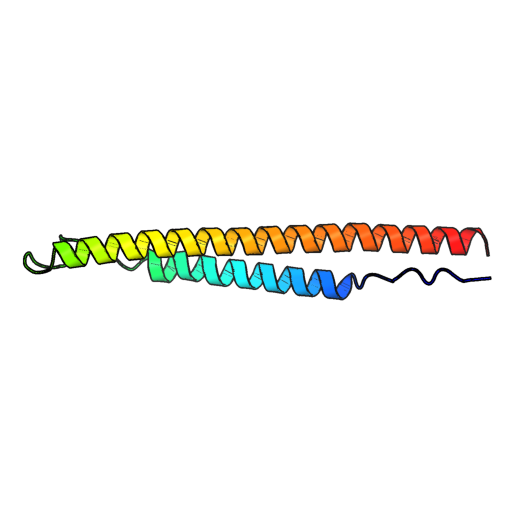 ALA A N 1
ATOM 608 C CA . ALA A 1 86 ? 15.863 -2.232 -13.768 1.00 87.94 86 ALA A CA 1
ATOM 609 C C . ALA A 1 86 ? 16.658 -1.217 -14.609 1.00 87.94 86 ALA A C 1
ATOM 611 O O . ALA A 1 86 ? 17.166 -1.574 -15.670 1.00 87.94 86 ALA A O 1
ATOM 612 N N . ILE A 1 87 ? 16.805 0.025 -14.130 1.00 88.00 87 ILE A N 1
ATOM 613 C CA . ILE A 1 87 ? 17.623 1.059 -14.788 1.00 88.00 87 ILE A CA 1
ATOM 614 C C . ILE A 1 87 ? 19.095 0.637 -14.822 1.00 88.00 87 ILE A C 1
ATOM 616 O O . ILE A 1 87 ? 19.719 0.660 -15.883 1.00 88.00 87 ILE A O 1
ATOM 620 N N . ARG A 1 88 ? 19.645 0.204 -13.679 1.00 86.12 88 ARG A N 1
ATOM 621 C CA . ARG A 1 88 ? 21.053 -0.214 -13.580 1.00 86.12 88 ARG A CA 1
ATOM 622 C C . ARG A 1 88 ? 21.368 -1.409 -14.476 1.00 86.12 88 ARG A C 1
ATOM 624 O O . ARG A 1 88 ? 22.388 -1.394 -15.162 1.00 86.12 88 ARG A O 1
ATOM 631 N N . TYR A 1 89 ? 20.500 -2.419 -14.494 1.00 82.88 89 TYR A N 1
ATOM 632 C CA . TYR A 1 89 ? 20.691 -3.596 -15.341 1.00 82.88 89 TYR A CA 1
ATOM 633 C C . TYR A 1 89 ? 20.476 -3.293 -16.826 1.00 82.88 89 TYR A C 1
ATOM 635 O O . TYR A 1 89 ? 21.212 -3.828 -17.651 1.00 82.88 89 TYR A O 1
ATOM 643 N N . GLY A 1 90 ? 19.550 -2.391 -17.172 1.00 81.25 90 GLY A N 1
ATOM 644 C CA . GLY A 1 90 ? 19.387 -1.905 -18.546 1.00 81.25 90 GLY A CA 1
ATOM 645 C C . GLY A 1 90 ? 20.656 -1.225 -19.062 1.00 81.25 90 GLY A C 1
ATOM 646 O O . GLY A 1 90 ? 21.234 -1.667 -20.047 1.00 81.25 90 GLY A O 1
ATOM 647 N N . ALA A 1 91 ? 21.182 -0.251 -18.316 1.00 79.25 91 ALA A N 1
ATOM 648 C CA . ALA A 1 91 ? 22.407 0.461 -18.689 1.00 79.25 91 ALA A CA 1
ATOM 649 C C . ALA A 1 91 ? 23.661 -0.439 -18.733 1.00 79.25 91 ALA A C 1
ATOM 651 O O . ALA A 1 91 ? 24.645 -0.127 -19.4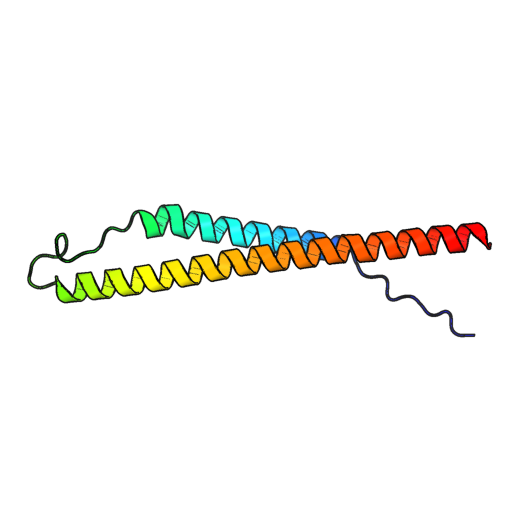03 1.00 79.25 91 ALA A O 1
ATOM 652 N N . ALA A 1 92 ? 23.682 -1.545 -17.983 1.00 77.75 92 ALA A N 1
ATOM 653 C CA . ALA A 1 92 ? 24.745 -2.545 -18.081 1.00 77.75 92 ALA A CA 1
ATOM 654 C C . ALA A 1 92 ? 24.624 -3.395 -19.359 1.00 77.75 92 ALA A C 1
ATOM 656 O O . ALA A 1 92 ? 25.642 -3.700 -19.984 1.00 77.75 92 ALA A O 1
ATOM 657 N N . ALA A 1 93 ? 23.398 -3.745 -19.756 1.00 74.50 93 ALA A N 1
ATOM 658 C CA . ALA A 1 93 ? 23.131 -4.474 -20.990 1.00 74.50 93 ALA A CA 1
ATOM 659 C C . ALA A 1 93 ? 23.476 -3.637 -22.233 1.00 74.50 93 ALA A C 1
ATOM 661 O O . ALA A 1 93 ? 24.148 -4.152 -23.123 1.00 74.50 93 ALA A O 1
ATOM 662 N N . ASP A 1 94 ? 23.112 -2.351 -22.251 1.00 75.31 94 ASP A N 1
ATOM 663 C CA . ASP A 1 94 ? 23.393 -1.446 -23.376 1.00 75.31 94 ASP A CA 1
ATOM 664 C C . ASP A 1 94 ? 24.905 -1.253 -23.580 1.00 75.31 94 ASP A C 1
ATOM 666 O O . ASP A 1 94 ? 25.420 -1.466 -24.674 1.00 75.31 94 ASP A O 1
ATOM 670 N N . ARG A 1 95 ? 25.659 -0.992 -22.498 1.00 72.12 95 ARG A N 1
ATOM 671 C CA . ARG A 1 95 ? 27.133 -0.890 -22.553 1.00 72.12 95 ARG A CA 1
ATOM 672 C C . ARG A 1 95 ? 27.801 -2.164 -23.067 1.00 72.12 95 ARG A C 1
ATOM 674 O O . ARG A 1 95 ? 28.809 -2.097 -23.764 1.00 72.12 95 ARG A O 1
ATOM 681 N N . SER A 1 96 ? 27.255 -3.323 -22.702 1.00 72.38 96 SER A N 1
ATOM 682 C CA . SER A 1 96 ? 27.773 -4.613 -23.166 1.00 72.38 96 SER A CA 1
ATOM 683 C C . SER A 1 96 ? 27.501 -4.815 -24.661 1.00 72.38 96 SER A C 1
ATOM 685 O O . SER A 1 96 ? 28.363 -5.332 -25.366 1.00 72.38 96 SER A O 1
ATOM 687 N N . ALA A 1 97 ? 26.335 -4.382 -25.155 1.00 72.62 97 ALA A N 1
ATOM 688 C CA . ALA A 1 97 ? 25.992 -4.428 -26.575 1.00 72.62 97 ALA A CA 1
ATOM 689 C C . ALA A 1 97 ? 26.897 -3.509 -27.414 1.00 72.62 97 ALA A C 1
ATOM 691 O O . ALA A 1 97 ? 27.443 -3.961 -28.420 1.00 72.62 97 ALA A O 1
ATOM 692 N N . ASP A 1 98 ? 27.130 -2.275 -26.957 1.00 76.94 98 ASP A N 1
ATOM 693 C CA . ASP A 1 98 ? 28.042 -1.326 -27.610 1.00 76.94 98 ASP A CA 1
ATOM 694 C C . ASP A 1 98 ? 29.476 -1.871 -27.678 1.00 76.94 98 ASP A C 1
ATOM 696 O O . ASP A 1 98 ? 30.143 -1.778 -28.709 1.00 76.94 98 ASP A O 1
ATOM 700 N N . GLN A 1 99 ? 29.955 -2.497 -26.596 1.00 70.94 99 GLN A N 1
ATOM 701 C CA . GLN A 1 99 ? 31.294 -3.083 -26.561 1.00 70.94 99 GLN A CA 1
ATOM 702 C C . GLN A 1 99 ? 31.449 -4.251 -27.543 1.00 70.94 99 GLN A C 1
ATOM 704 O O . GLN A 1 99 ? 32.495 -4.357 -28.186 1.00 70.94 99 GLN A O 1
ATOM 709 N N . ILE A 1 100 ? 30.428 -5.107 -27.671 1.00 80.19 100 ILE A N 1
ATOM 710 C CA . ILE A 1 100 ? 30.415 -6.209 -28.643 1.00 80.19 100 ILE A CA 1
ATOM 711 C C . ILE A 1 100 ? 30.419 -5.655 -30.073 1.00 80.19 100 ILE A C 1
ATOM 713 O O . ILE A 1 100 ? 31.206 -6.121 -30.889 1.00 80.19 100 ILE A O 1
ATOM 717 N N . ALA A 1 101 ? 29.603 -4.638 -30.365 1.00 72.88 101 ALA A N 1
ATOM 718 C CA . ALA A 1 101 ? 29.548 -4.009 -31.686 1.00 72.88 101 ALA A CA 1
ATOM 719 C C . ALA A 1 101 ? 30.848 -3.276 -32.070 1.00 72.88 101 ALA A C 1
ATOM 721 O O . ALA A 1 101 ? 31.154 -3.152 -33.249 1.00 72.88 101 ALA A O 1
ATOM 722 N N . ALA A 1 102 ? 31.621 -2.798 -31.091 1.00 70.38 102 ALA A N 1
ATOM 723 C CA . ALA A 1 102 ? 32.900 -2.128 -31.327 1.00 70.38 102 ALA A CA 1
ATOM 724 C C . ALA A 1 102 ? 34.087 -3.087 -31.562 1.00 70.38 102 ALA A C 1
ATOM 726 O O . ALA A 1 102 ? 35.140 -2.638 -32.011 1.00 70.38 102 ALA A O 1
ATOM 727 N N . HIS A 1 103 ? 33.952 -4.376 -31.226 1.00 65.81 103 HIS A N 1
ATOM 728 C CA . HIS A 1 103 ? 35.038 -5.370 -31.291 1.00 65.81 103 HIS A CA 1
ATOM 729 C C . HIS A 1 103 ? 34.726 -6.586 -32.185 1.00 65.81 103 HIS A C 1
ATOM 731 O O . HIS A 1 103 ? 35.529 -7.521 -32.219 1.00 65.81 103 HIS A O 1
ATOM 737 N N . GLY A 1 104 ? 33.578 -6.598 -32.868 1.00 56.53 104 GLY A N 1
ATOM 738 C CA . GLY A 1 104 ? 33.192 -7.598 -33.872 1.00 56.53 104 GLY A CA 1
ATOM 739 C C . GLY A 1 104 ? 33.184 -7.000 -35.268 1.00 56.53 104 GLY A C 1
ATOM 740 O O . GLY A 1 104 ? 33.552 -7.740 -36.205 1.00 56.53 104 GLY A O 1
#

Radius of gyration: 24.22 Å; Cα contacts (8 Å, |Δi|>4): 75; chains: 1; bounding box: 59×33×63 Å

Nearest PDB structures (foldseek):
  5los-assembly1_A  TM=7.728E-01  e=7.891E+00  Serendipita indica DSM 11827

Foldseek 3Di:
DDPPPPPQPPLVVLLVLLVVLLVLLVVLVCCLVPPLVPDDFALVVQDVVCRVVSVVVNVVSVVVSVVSNVSSVVSNVSSVVSNVVSVVSVVVVVVVVVVVVVVD

Solvent-accessible surface area (backbone atoms only — not comparable to full-atom values): 5584 Å² total; per-residue (Å²): 135,81,79,80,74,70,80,75,76,60,40,65,59,32,44,51,54,18,52,52,28,39,52,51,17,52,54,45,50,50,44,42,56,62,56,57,66,65,61,86,59,30,47,91,76,27,58,84,94,36,22,65,60,22,41,54,51,36,50,54,51,51,52,52,46,50,53,48,51,52,50,19,50,51,28,39,52,50,16,52,53,30,40,54,47,24,52,54,52,46,58,52,52,53,54,51,50,53,53,50,68,74,75,109

Mean predicted aligned error: 10.01 Å

Secondary structure (DSSP, 8-state):
----------HHHHHHHHHHHHHHHHHHHHHIIIIITT---STTTS-GGGHHHHHHHHHHHHHHHHHHHHHHHHHHHHHHHHHHHHHHHHHHHHHHHHHHHHH-

pLDDT: mean 78.67, std 14.11, range [35.66, 96.19]

Sequence (104 aa):
MGSAGATRVDTAGLRAMAREYDTASAIIDAAVRNQLGSLRFGAALSGRAYAAHGGELATALAELSTAMRLWSRAAAEIAVALQNSAIRYGAAADRSADQIAAHG